Protein AF-A0AAF0K9I4-F1 (afdb_monomer_lite)

Structure (mmCIF, N/CA/C/O backbone):
data_AF-A0AAF0K9I4-F1
#
_entry.id   AF-A0AAF0K9I4-F1
#
loop_
_atom_site.group_PDB
_atom_site.id
_atom_site.type_symbol
_atom_site.label_atom_id
_atom_site.label_alt_id
_atom_site.label_comp_id
_atom_site.label_asym_id
_atom_site.label_entity_id
_atom_site.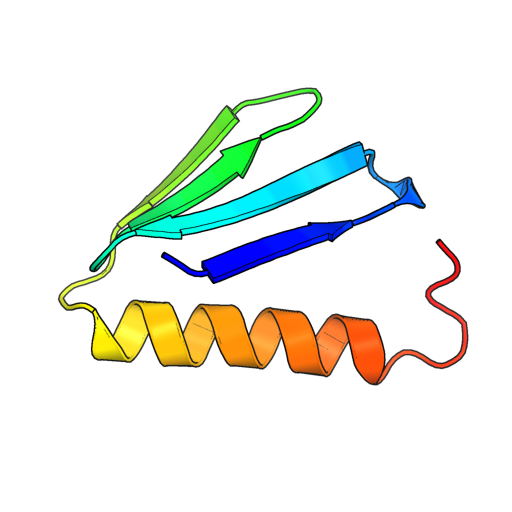label_seq_id
_atom_site.pdbx_PDB_ins_code
_atom_site.Cartn_x
_atom_site.Cartn_y
_atom_site.Cartn_z
_atom_site.occupancy
_atom_site.B_iso_or_equiv
_atom_site.auth_seq_id
_atom_site.auth_comp_id
_atom_site.auth_asym_id
_atom_site.auth_atom_id
_atom_site.pdbx_PDB_model_num
ATOM 1 N N . MET A 1 1 ? -5.447 -7.345 5.060 1.00 83.62 1 MET A N 1
ATOM 2 C CA . MET A 1 1 ? -4.074 -6.810 4.986 1.00 83.62 1 MET A CA 1
ATOM 3 C C . MET A 1 1 ? -3.600 -6.967 3.557 1.00 83.62 1 MET A C 1
ATOM 5 O O . MET A 1 1 ? -3.476 -8.100 3.099 1.00 83.62 1 MET A O 1
ATOM 9 N N . LYS A 1 2 ? -3.442 -5.849 2.847 1.00 91.25 2 LYS A N 1
ATOM 10 C CA . LYS A 1 2 ? -2.927 -5.801 1.471 1.00 91.25 2 LYS A CA 1
ATOM 11 C C . LYS A 1 2 ? -1.537 -5.169 1.497 1.00 91.25 2 LYS A C 1
ATOM 13 O O . LYS A 1 2 ? -1.312 -4.259 2.289 1.00 91.25 2 LYS A O 1
ATOM 18 N N . LEU A 1 3 ? -0.619 -5.642 0.658 1.00 92.81 3 LEU A N 1
ATOM 19 C CA . LEU A 1 3 ? 0.758 -5.152 0.619 1.00 92.81 3 LEU A CA 1
ATOM 20 C C . LEU A 1 3 ? 1.270 -5.114 -0.817 1.00 92.81 3 LEU A C 1
ATOM 22 O O . LEU A 1 3 ? 1.086 -6.076 -1.561 1.00 92.81 3 LEU A O 1
ATOM 26 N N . ILE A 1 4 ? 1.929 -4.017 -1.179 1.00 91.44 4 ILE A N 1
ATOM 27 C CA . ILE A 1 4 ? 2.660 -3.881 -2.438 1.00 91.44 4 ILE A CA 1
ATOM 28 C C . ILE A 1 4 ? 4.059 -3.330 -2.192 1.00 91.44 4 ILE A C 1
ATOM 30 O O . ILE A 1 4 ? 4.281 -2.538 -1.276 1.00 91.44 4 ILE A O 1
ATOM 34 N N . THR A 1 5 ? 4.991 -3.722 -3.055 1.00 88.31 5 THR A N 1
ATOM 35 C CA . THR A 1 5 ? 6.353 -3.188 -3.064 1.00 88.31 5 THR A CA 1
ATOM 36 C C . THR A 1 5 ? 6.571 -2.384 -4.331 1.00 88.31 5 THR A C 1
ATOM 38 O O . THR A 1 5 ? 6.433 -2.889 -5.444 1.00 88.31 5 THR A O 1
ATOM 41 N N . LEU A 1 6 ? 6.987 -1.139 -4.160 1.00 83.19 6 LEU A N 1
ATOM 42 C CA . LEU A 1 6 ? 7.382 -0.233 -5.223 1.00 83.19 6 LEU A CA 1
ATO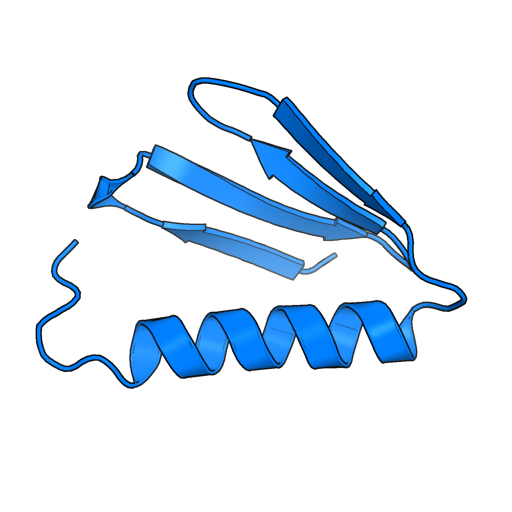M 43 C C . LEU A 1 6 ? 8.894 -0.379 -5.459 1.00 83.19 6 LEU A C 1
ATOM 45 O O . LEU A 1 6 ? 9.697 0.446 -5.034 1.00 83.19 6 LEU A O 1
ATOM 49 N N . GLY A 1 7 ? 9.281 -1.469 -6.126 1.00 70.50 7 GLY A N 1
ATOM 50 C CA . GLY A 1 7 ? 10.658 -1.873 -6.467 1.00 70.50 7 GLY A CA 1
ATOM 51 C C . GLY A 1 7 ? 11.752 -0.783 -6.581 1.00 70.50 7 GLY A C 1
ATOM 52 O O . GLY A 1 7 ? 12.740 -0.877 -5.865 1.00 70.50 7 GLY A O 1
ATOM 53 N N . ARG A 1 8 ? 11.614 0.256 -7.422 1.00 66.69 8 ARG A N 1
ATOM 54 C CA . ARG A 1 8 ? 12.648 1.296 -7.709 1.00 66.69 8 ARG A CA 1
ATOM 55 C C . ARG A 1 8 ? 12.769 2.299 -6.584 1.00 66.69 8 ARG A C 1
ATOM 57 O O . ARG A 1 8 ? 13.815 2.919 -6.447 1.00 66.69 8 ARG A O 1
ATOM 64 N N . THR A 1 9 ? 11.691 2.524 -5.832 1.00 75.25 9 THR A N 1
ATOM 65 C CA . THR A 1 9 ? 11.720 3.422 -4.673 1.00 75.25 9 THR A CA 1
ATOM 66 C C . THR A 1 9 ? 12.098 2.667 -3.403 1.00 75.25 9 THR A C 1
ATOM 68 O O . THR A 1 9 ? 12.416 3.301 -2.401 1.00 75.25 9 THR A O 1
ATOM 71 N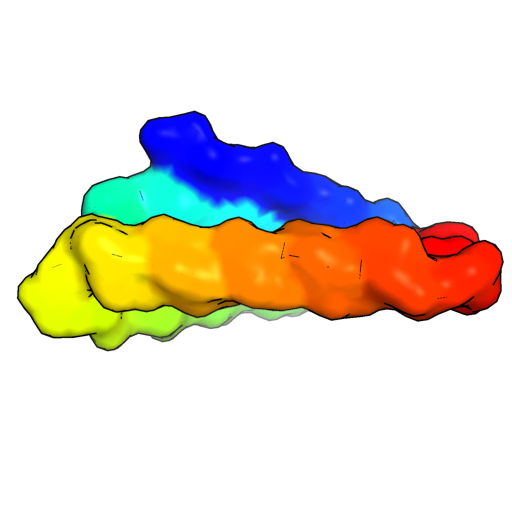 N . GLY A 1 10 ? 12.063 1.327 -3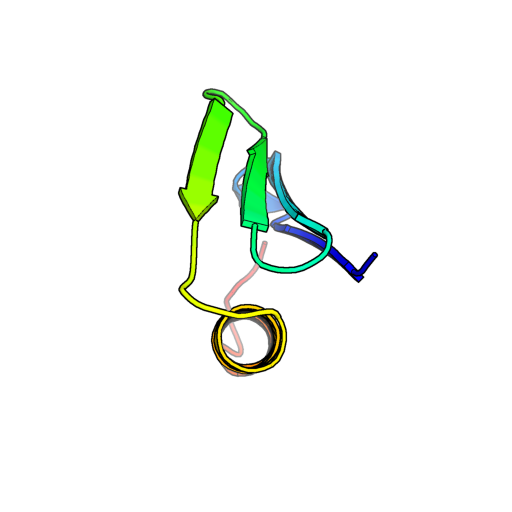.429 1.00 79.94 10 GLY A N 1
ATOM 72 C CA . GLY A 1 10 ? 12.216 0.495 -2.238 1.00 79.94 10 GLY A CA 1
ATOM 73 C C . GLY A 1 10 ? 11.093 0.710 -1.220 1.00 79.94 10 GLY A C 1
ATOM 74 O O . GLY A 1 10 ? 11.238 0.311 -0.068 1.00 79.94 10 GLY A O 1
ATOM 75 N N . MET A 1 11 ? 9.998 1.365 -1.627 1.00 87.19 11 MET A N 1
ATOM 76 C CA . MET A 1 11 ? 8.887 1.693 -0.745 1.00 87.19 11 MET A CA 1
ATOM 77 C C . MET A 1 11 ? 7.920 0.515 -0.671 1.00 87.19 11 MET A C 1
ATOM 79 O O . MET A 1 11 ? 7.514 -0.029 -1.695 1.00 87.19 11 MET A O 1
ATOM 83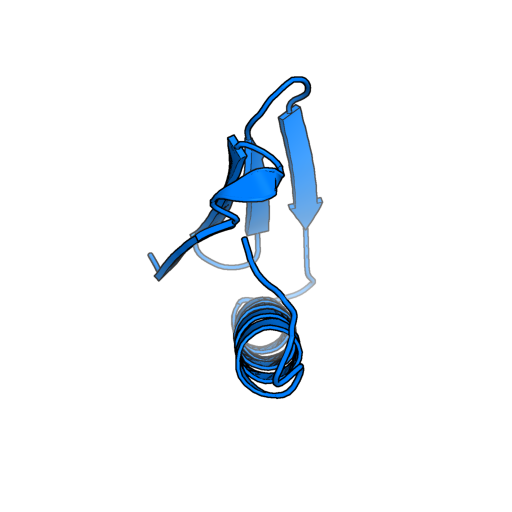 N N . ILE A 1 12 ? 7.528 0.132 0.532 1.00 92.38 12 ILE A N 1
ATOM 84 C CA . ILE A 1 12 ? 6.479 -0.851 0.783 1.00 92.38 12 ILE A CA 1
ATOM 85 C C . ILE A 1 12 ? 5.241 -0.083 1.219 1.00 92.38 12 ILE A C 1
ATOM 87 O O . ILE A 1 12 ? 5.325 0.801 2.068 1.00 92.38 12 ILE A O 1
ATOM 91 N N . VAL A 1 13 ? 4.095 -0.419 0.642 1.00 94.12 13 VAL A N 1
ATOM 92 C CA . VAL A 1 13 ? 2.809 0.162 1.019 1.00 94.12 13 VAL A CA 1
ATOM 93 C C . VAL A 1 13 ? 1.921 -0.950 1.545 1.00 94.12 13 VAL A C 1
ATOM 95 O O . VAL A 1 13 ? 1.707 -1.952 0.863 1.00 94.12 13 VAL A O 1
ATOM 98 N N . GLU A 1 14 ? 1.406 -0.779 2.756 1.00 96.88 14 GLU A N 1
ATOM 99 C CA . GLU A 1 14 ? 0.534 -1.736 3.432 1.00 96.88 14 GLU A CA 1
ATOM 100 C C . GLU A 1 14 ? -0.805 -1.081 3.761 1.00 96.88 14 GLU A C 1
ATOM 102 O O . GLU A 1 14 ? -0.836 0.013 4.315 1.00 96.88 14 GLU A O 1
ATOM 107 N N . GLN A 1 15 ? -1.912 -1.764 3.481 1.00 97.19 15 GLN A N 1
ATOM 108 C CA . GLN A 1 15 ? -3.232 -1.406 3.991 1.00 97.19 15 GLN A CA 1
ATOM 109 C C . GLN A 1 15 ? -3.661 -2.384 5.091 1.00 97.19 15 GLN A C 1
ATOM 111 O O . GLN A 1 15 ? -3.711 -3.605 4.896 1.00 97.19 15 GLN A O 1
ATOM 116 N N . SER A 1 16 ? -4.010 -1.821 6.248 1.00 97.62 16 SER A N 1
ATOM 117 C CA . SER A 1 16 ? -4.505 -2.528 7.427 1.00 97.62 16 SER A CA 1
ATOM 118 C C . SER A 1 16 ? -5.716 -1.789 8.000 1.00 97.62 16 SER A C 1
ATOM 120 O O . SER A 1 16 ? -5.596 -0.741 8.642 1.00 97.62 16 SER A O 1
ATOM 122 N N . GLY A 1 17 ? -6.913 -2.307 7.713 1.00 97.25 17 GLY A N 1
ATOM 123 C CA . GLY A 1 17 ? -8.167 -1.647 8.063 1.00 97.25 17 GLY A CA 1
ATOM 124 C C . GLY A 1 17 ? -8.259 -0.248 7.429 1.00 97.25 17 GLY A C 1
ATOM 125 O O . GLY A 1 17 ? -7.993 -0.094 6.237 1.00 97.25 17 GLY A O 1
ATOM 126 N N . PRO A 1 18 ? -8.596 0.805 8.195 1.00 97.88 18 PRO A N 1
ATOM 127 C CA . PRO A 1 18 ? -8.695 2.168 7.676 1.00 97.88 18 PRO A CA 1
ATOM 128 C C . PRO A 1 18 ? -7.338 2.886 7.561 1.00 97.88 18 PRO A C 1
ATOM 130 O O . PRO A 1 18 ? -7.316 4.110 7.446 1.00 97.88 18 PRO A O 1
ATOM 133 N N . VAL A 1 19 ? -6.204 2.187 7.668 1.00 98.12 19 VAL A N 1
ATOM 134 C CA . VAL A 1 19 ? -4.866 2.796 7.648 1.00 98.12 19 VAL A CA 1
ATOM 135 C C . VAL A 1 19 ? -4.061 2.260 6.472 1.00 98.12 19 VAL A C 1
ATOM 137 O O . VAL A 1 19 ? -4.031 1.053 6.242 1.00 98.12 19 VAL A O 1
ATOM 140 N N . ILE A 1 20 ? -3.384 3.164 5.764 1.00 97.75 20 ILE A N 1
ATOM 141 C CA . ILE A 1 20 ? -2.333 2.839 4.801 1.00 97.75 20 ILE A CA 1
ATOM 142 C C . ILE A 1 20 ? -1.001 3.314 5.378 1.00 97.75 20 ILE A C 1
ATOM 144 O O . ILE A 1 20 ? -0.861 4.489 5.713 1.00 97.75 20 ILE A O 1
ATOM 148 N N . SER A 1 21 ? -0.037 2.411 5.491 1.00 97.06 21 SER A N 1
ATOM 149 C CA . SER A 1 21 ? 1.323 2.691 5.941 1.00 97.06 21 SER A CA 1
ATOM 150 C C . SER A 1 21 ? 2.287 2.614 4.763 1.00 97.06 21 SER A C 1
ATOM 152 O O . SER A 1 21 ? 2.181 1.721 3.923 1.00 97.06 21 SER A O 1
ATOM 154 N N . PHE A 1 22 ? 3.243 3.531 4.730 1.00 94.50 22 PHE A N 1
ATOM 155 C CA . PHE A 1 22 ? 4.333 3.589 3.767 1.00 94.50 22 PHE A CA 1
ATOM 156 C C . PHE A 1 22 ? 5.634 3.356 4.528 1.00 94.50 22 PHE A C 1
ATOM 158 O O . PHE A 1 22 ? 5.896 4.035 5.518 1.00 94.50 22 PHE A O 1
ATOM 165 N N . TYR A 1 23 ? 6.436 2.403 4.072 1.00 93.06 23 TYR A N 1
ATOM 166 C CA . TYR A 1 23 ? 7.726 2.045 4.655 1.00 93.06 23 TYR A CA 1
ATOM 167 C C . TYR A 1 23 ? 8.816 2.198 3.598 1.00 93.06 23 TYR A C 1
ATOM 169 O O . TYR A 1 23 ? 8.594 1.864 2.439 1.00 93.06 23 TYR A O 1
ATOM 177 N N . GLY A 1 24 ? 10.004 2.662 3.975 1.00 88.00 24 GLY A N 1
ATOM 178 C CA . GLY A 1 24 ? 11.122 2.856 3.052 1.00 88.00 24 GLY A CA 1
ATOM 179 C C . GLY A 1 24 ? 12.257 3.627 3.716 1.00 88.00 24 GLY A C 1
ATOM 180 O O . GLY A 1 24 ? 12.632 3.333 4.848 1.00 88.00 24 GLY A O 1
ATOM 181 N N . SER A 1 25 ? 12.786 4.649 3.037 1.00 84.94 25 SER A N 1
ATOM 182 C CA . SER A 1 25 ? 13.737 5.596 3.644 1.00 84.94 25 SER A CA 1
ATOM 183 C C . SER A 1 25 ? 13.108 6.470 4.737 1.00 84.94 25 SER A C 1
ATOM 185 O O . SER A 1 25 ? 13.825 7.054 5.547 1.00 84.94 25 SER A O 1
ATOM 187 N N . TYR A 1 26 ? 11.778 6.541 4.768 1.00 82.38 26 TYR A N 1
ATOM 188 C CA . TYR A 1 26 ? 10.979 7.116 5.840 1.00 82.38 26 TYR A CA 1
ATOM 189 C C . TYR A 1 26 ? 9.708 6.282 6.032 1.00 82.38 26 TYR A C 1
ATOM 191 O O . TYR A 1 26 ? 9.295 5.549 5.130 1.00 82.38 26 TYR A O 1
ATOM 199 N N . GLU A 1 27 ? 9.108 6.393 7.215 1.00 91.62 27 GLU A N 1
ATOM 200 C CA . GLU A 1 27 ? 7.801 5.811 7.509 1.00 91.62 27 GLU A CA 1
ATOM 201 C C . GLU A 1 27 ? 6.745 6.912 7.563 1.00 91.62 27 GLU A C 1
ATOM 203 O O . GLU A 1 27 ? 6.937 7.919 8.246 1.00 91.62 27 GLU A O 1
ATOM 208 N N . ASP A 1 28 ? 5.623 6.708 6.877 1.00 94.38 28 ASP A N 1
ATOM 209 C CA . ASP A 1 28 ? 4.462 7.598 6.941 1.00 94.38 28 ASP A CA 1
ATOM 210 C C . ASP A 1 28 ? 3.159 6.793 6.969 1.00 94.38 28 ASP A C 1
ATOM 212 O O . ASP A 1 28 ? 3.128 5.616 6.598 1.00 94.38 28 ASP A O 1
ATOM 216 N N . ARG A 1 29 ? 2.071 7.393 7.460 1.00 96.38 29 ARG A N 1
ATOM 217 C CA . ARG A 1 29 ? 0.771 6.730 7.596 1.00 96.38 29 ARG A CA 1
ATOM 218 C C . ARG A 1 29 ? -0.378 7.663 7.256 1.00 96.38 29 ARG A C 1
ATOM 220 O O . ARG A 1 29 ? -0.527 8.743 7.820 1.00 96.38 29 ARG A O 1
ATOM 227 N N . MET A 1 30 ? -1.282 7.162 6.426 1.00 97.00 30 MET A N 1
ATOM 228 C CA . MET A 1 30 ? -2.557 7.790 6.110 1.00 97.00 30 MET A CA 1
ATOM 229 C C . MET A 1 30 ? -3.693 7.053 6.814 1.00 97.00 30 MET A C 1
ATOM 231 O O . MET A 1 30 ? -3.874 5.850 6.633 1.00 97.00 30 MET A O 1
ATOM 235 N N . LYS A 1 31 ? -4.488 7.781 7.604 1.00 97.94 31 LYS A N 1
ATOM 236 C CA . LYS A 1 31 ? -5.680 7.249 8.273 1.00 97.94 31 LYS A CA 1
ATOM 237 C C . LYS A 1 31 ? -6.945 7.771 7.604 1.00 97.94 31 LYS A C 1
ATOM 239 O O . LYS A 1 31 ? -7.156 8.976 7.512 1.00 97.94 31 LYS A O 1
ATOM 244 N N . PHE A 1 32 ? -7.804 6.849 7.204 1.00 97.69 32 PHE A N 1
ATOM 245 C CA . PHE A 1 32 ? -9.081 7.110 6.560 1.00 97.69 32 PHE A CA 1
ATOM 246 C C . PHE A 1 32 ? -10.238 6.994 7.555 1.00 97.69 32 PHE A C 1
ATOM 248 O O . PHE A 1 32 ? -10.098 6.461 8.658 1.00 97.69 32 PHE A O 1
ATOM 255 N N . GLN A 1 33 ? -11.408 7.493 7.154 1.00 98.06 33 GLN A N 1
ATOM 256 C CA . GLN A 1 33 ? -12.624 7.419 7.967 1.00 98.06 33 GLN A CA 1
ATOM 257 C C . GLN A 1 33 ? -13.117 5.974 8.148 1.00 98.06 33 GLN A C 1
ATOM 259 O O . GLN A 1 33 ? -13.696 5.646 9.181 1.00 98.06 33 GLN A O 1
ATOM 264 N N . ASN A 1 34 ? -12.909 5.119 7.146 1.00 97.69 34 ASN A N 1
ATOM 265 C CA . ASN A 1 34 ? -13.276 3.708 7.167 1.00 97.69 34 ASN A CA 1
ATOM 266 C C . ASN A 1 34 ? -12.367 2.898 6.228 1.00 97.69 34 ASN A C 1
ATOM 268 O O . ASN A 1 34 ? -11.602 3.463 5.444 1.00 97.69 34 ASN A O 1
ATOM 272 N N . GLU A 1 35 ? -12.455 1.574 6.334 1.00 97.62 35 GLU A N 1
ATOM 273 C CA . GLU A 1 35 ? -11.660 0.636 5.538 1.00 97.62 35 GLU A CA 1
ATOM 274 C C . GLU A 1 35 ? -11.973 0.714 4.042 1.00 97.62 35 GLU A C 1
ATOM 276 O O . GLU A 1 35 ? -11.044 0.734 3.246 1.00 97.62 35 GLU A O 1
ATOM 281 N N . ALA A 1 36 ? -13.240 0.881 3.652 1.00 97.62 36 ALA A N 1
ATOM 282 C CA . ALA A 1 36 ? -13.624 0.957 2.240 1.00 97.62 36 ALA A CA 1
ATOM 283 C C . ALA A 1 36 ? -12.938 2.123 1.500 1.00 97.62 36 ALA A C 1
ATOM 285 O O . ALA A 1 36 ? -12.509 1.976 0.358 1.00 97.62 36 ALA A O 1
ATOM 286 N N . LEU A 1 37 ? -12.783 3.282 2.150 1.00 97.94 37 LEU A N 1
ATOM 287 C CA . LEU A 1 37 ? -12.040 4.409 1.576 1.00 97.94 37 LEU A CA 1
ATOM 288 C C . LEU A 1 37 ? -10.541 4.115 1.452 1.00 97.94 37 LEU A C 1
ATOM 290 O O . LEU A 1 37 ? -9.936 4.496 0.451 1.00 97.94 37 LEU A O 1
ATOM 294 N N . ALA A 1 38 ? -9.951 3.440 2.443 1.00 97.81 38 ALA A N 1
ATOM 295 C CA . ALA A 1 38 ? -8.557 3.010 2.370 1.00 97.81 38 ALA A CA 1
ATOM 296 C C . ALA A 1 38 ? -8.354 1.991 1.236 1.00 97.81 38 ALA A C 1
ATOM 298 O O . ALA A 1 38 ? -7.385 2.095 0.490 1.00 97.81 38 ALA A O 1
ATOM 299 N N . GLU A 1 39 ? -9.287 1.055 1.050 1.00 96.94 39 GLU A N 1
ATOM 300 C CA . GLU A 1 39 ? -9.249 0.077 -0.040 1.00 96.94 39 GLU A CA 1
ATOM 301 C C . GLU A 1 39 ? -9.328 0.737 -1.415 1.00 96.94 39 GLU A C 1
ATOM 303 O O . GLU A 1 39 ? -8.485 0.449 -2.259 1.00 96.94 39 GLU A O 1
ATOM 308 N N . ILE A 1 40 ? -10.266 1.669 -1.631 1.00 96.75 40 ILE A N 1
ATOM 309 C CA . ILE A 1 40 ? -10.372 2.411 -2.900 1.00 96.75 40 ILE A CA 1
ATOM 310 C C . ILE A 1 40 ? -9.058 3.126 -3.215 1.00 96.75 40 ILE A C 1
ATOM 312 O O . ILE A 1 40 ? -8.585 3.098 -4.352 1.00 96.75 40 ILE A O 1
ATOM 316 N N . TRP A 1 41 ? -8.460 3.772 -2.213 1.00 96.25 41 TRP A N 1
ATOM 317 C CA . TRP A 1 41 ? -7.213 4.503 -2.397 1.00 96.25 41 TRP A CA 1
ATOM 318 C C . TRP A 1 41 ? -6.049 3.558 -2.712 1.00 96.25 41 TRP A C 1
ATOM 320 O O . TRP A 1 41 ? -5.294 3.801 -3.652 1.00 96.25 41 TRP A O 1
ATOM 330 N N . PHE A 1 42 ? -5.936 2.455 -1.968 1.00 94.94 42 PHE A N 1
ATOM 331 C CA . PHE A 1 42 ? -4.910 1.437 -2.178 1.00 94.94 42 PHE A CA 1
ATOM 332 C C . PHE A 1 42 ? -5.021 0.802 -3.569 1.00 94.94 42 PHE A C 1
ATOM 334 O O . PHE A 1 42 ? -4.037 0.748 -4.299 1.00 94.94 42 PHE A O 1
ATOM 341 N N . ASP A 1 43 ? -6.218 0.386 -3.975 1.00 94.25 43 ASP A N 1
ATOM 342 C CA . ASP A 1 43 ? -6.440 -0.242 -5.279 1.00 94.25 43 ASP A CA 1
ATOM 343 C C . ASP A 1 43 ? -6.210 0.765 -6.423 1.00 94.25 43 ASP A C 1
ATOM 345 O O . ASP A 1 43 ? -5.665 0.412 -7.468 1.00 94.25 43 ASP A O 1
ATOM 349 N N . THR A 1 44 ? -6.539 2.047 -6.219 1.00 93.31 44 THR A N 1
ATOM 350 C CA . THR A 1 44 ? -6.195 3.120 -7.171 1.00 93.31 44 THR A CA 1
ATOM 351 C C . THR A 1 44 ? -4.683 3.276 -7.316 1.00 93.31 44 THR A C 1
ATOM 353 O O . THR A 1 44 ? -4.194 3.403 -8.437 1.00 93.31 44 THR A O 1
ATOM 356 N N . LEU A 1 45 ? -3.933 3.239 -6.211 1.00 89.88 45 LEU A N 1
ATOM 357 C CA . LEU A 1 45 ? -2.472 3.283 -6.242 1.00 89.88 45 LEU A CA 1
ATOM 358 C C . LEU A 1 45 ? -1.903 2.106 -7.047 1.00 89.88 45 LEU A C 1
ATOM 360 O O . LEU A 1 45 ? -1.083 2.336 -7.931 1.00 89.88 45 LEU A O 1
ATOM 364 N N . VAL A 1 46 ? -2.373 0.879 -6.788 1.00 88.25 46 VAL A N 1
ATOM 365 C CA . VAL A 1 46 ? -1.973 -0.329 -7.536 1.00 88.25 46 VAL A CA 1
ATOM 366 C C . VAL A 1 46 ? -2.229 -0.153 -9.030 1.00 88.25 46 VAL A C 1
ATOM 368 O O . VAL A 1 46 ? -1.308 -0.283 -9.832 1.00 88.25 46 VAL A O 1
ATOM 371 N N . ASN A 1 47 ? -3.450 0.242 -9.398 1.00 87.44 47 ASN A N 1
ATOM 372 C CA . ASN A 1 47 ? -3.825 0.450 -10.794 1.00 87.44 47 ASN A CA 1
ATOM 373 C C . ASN A 1 47 ? -2.959 1.516 -11.478 1.00 87.44 47 ASN A C 1
ATOM 375 O O . ASN A 1 47 ? -2.626 1.369 -12.650 1.00 87.44 47 ASN A O 1
ATOM 379 N N . LEU A 1 48 ? -2.590 2.590 -10.772 1.00 86.06 48 LEU A N 1
ATOM 380 C CA . LEU A 1 48 ? -1.712 3.628 -11.315 1.00 86.06 48 LEU A CA 1
ATOM 381 C C . LEU A 1 48 ? -0.302 3.103 -11.579 1.00 86.06 48 LEU A C 1
ATOM 383 O O . LEU A 1 48 ? 0.278 3.440 -12.605 1.00 86.06 48 LEU A O 1
ATOM 387 N N . ILE A 1 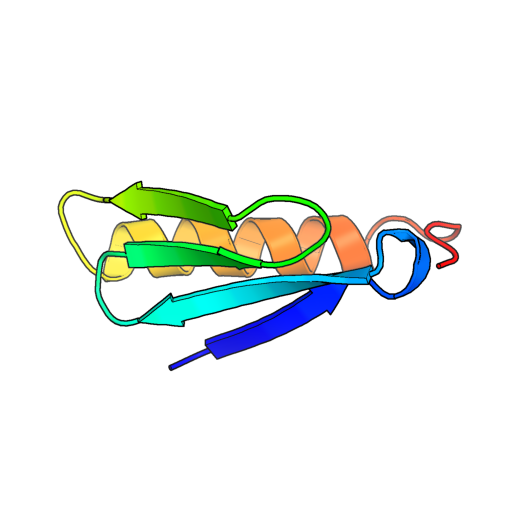49 ? 0.244 2.286 -10.680 1.00 81.44 49 ILE A N 1
ATOM 388 C CA . ILE A 1 49 ? 1.569 1.681 -10.857 1.00 81.44 49 ILE A CA 1
ATOM 389 C C . ILE A 1 49 ? 1.558 0.733 -12.059 1.00 81.44 49 ILE A C 1
ATOM 391 O O . ILE A 1 49 ? 2.440 0.824 -12.909 1.00 81.44 49 ILE A O 1
ATOM 395 N N . ASP A 1 50 ? 0.532 -0.114 -12.160 1.00 78.12 50 ASP A N 1
ATOM 396 C CA . ASP A 1 50 ? 0.390 -1.096 -13.239 1.00 78.12 50 ASP A CA 1
ATOM 397 C C . ASP A 1 50 ? 0.113 -0.441 -14.604 1.00 78.12 50 ASP A C 1
ATOM 399 O O . ASP A 1 50 ? 0.520 -0.956 -15.645 1.00 78.12 50 ASP A O 1
ATOM 403 N N . ALA A 1 51 ? -0.575 0.706 -14.620 1.00 79.69 51 ALA A N 1
ATOM 404 C CA . ALA A 1 51 ? -0.951 1.407 -15.847 1.00 79.69 51 ALA A CA 1
ATOM 405 C C . ALA A 1 51 ? 0.191 2.198 -16.495 1.00 79.69 51 ALA A C 1
ATOM 407 O O . ALA A 1 51 ? 0.041 2.638 -17.636 1.00 79.69 51 ALA A O 1
ATOM 408 N N . ILE A 1 52 ? 1.312 2.419 -15.805 1.00 73.38 52 ILE A N 1
ATOM 409 C CA . ILE A 1 52 ? 2.444 3.155 -16.366 1.00 73.38 52 ILE A CA 1
ATOM 410 C C . ILE A 1 52 ? 3.365 2.135 -17.072 1.00 73.38 52 ILE A C 1
ATOM 412 O O . ILE A 1 52 ? 4.125 1.435 -16.401 1.00 73.38 52 ILE A O 1
ATOM 416 N N . PRO A 1 53 ? 3.362 2.062 -18.424 1.00 58.31 53 PRO A N 1
ATOM 417 C CA . PRO A 1 53 ? 4.016 0.982 -19.183 1.00 58.31 53 PRO A CA 1
ATOM 418 C C . PRO A 1 53 ? 5.543 0.949 -19.012 1.00 58.31 53 PRO A C 1
ATOM 420 O O . PRO A 1 53 ? 6.183 -0.069 -19.261 1.00 58.31 53 PRO A O 1
ATOM 423 N N . ASP A 1 54 ? 6.110 2.075 -18.569 1.00 54.06 54 ASP A N 1
ATOM 424 C CA . ASP A 1 54 ? 7.528 2.293 -18.293 1.00 54.06 54 ASP A CA 1
ATOM 425 C C . ASP A 1 54 ? 7.796 2.715 -16.841 1.00 54.06 54 ASP A C 1
ATOM 427 O O . ASP A 1 54 ? 8.883 3.213 -16.537 1.00 54.06 54 ASP A O 1
ATOM 431 N N . PHE A 1 55 ? 6.889 2.428 -15.896 1.00 50.94 55 PHE A N 1
ATOM 432 C CA . PHE A 1 55 ? 7.245 2.386 -14.469 1.00 50.94 55 PHE A CA 1
ATOM 433 C C . PHE A 1 55 ? 8.006 1.095 -14.188 1.00 50.94 55 PHE A C 1
ATOM 435 O O . PHE A 1 55 ? 7.751 0.338 -13.261 1.00 50.94 55 PHE A O 1
ATOM 442 N N . LYS A 1 56 ? 9.046 0.888 -14.991 1.00 43.88 56 LYS A N 1
ATOM 443 C CA . LYS A 1 56 ? 10.290 0.408 -14.442 1.00 43.88 56 LYS A CA 1
ATOM 444 C C . LYS A 1 56 ? 10.587 1.457 -13.351 1.00 43.88 56 LYS A C 1
ATOM 446 O O . LYS A 1 56 ? 10.587 2.651 -13.629 1.00 43.88 56 LYS A O 1
ATOM 451 N N . LEU A 1 57 ? 10.716 1.160 -12.073 1.00 45.47 57 LEU A N 1
ATOM 452 C CA . LEU A 1 57 ? 11.003 -0.112 -11.460 1.00 45.47 57 LEU A CA 1
ATOM 453 C C . LEU A 1 57 ? 12.523 -0.398 -11.490 1.00 45.47 57 LEU A C 1
ATOM 455 O O . LEU A 1 57 ? 13.004 -0.603 -12.624 1.00 45.47 57 LEU A O 1
#

Organism: Latilactobacillus sakei (NCBI:txid1599)

Radius of gyration: 11.45 Å; chains: 1; bounding box: 27×15×28 Å

Secondary structure (DSSP, 8-state):
-EEEEETTTTEEEEEETTEEEEESSS-EEEE-SSHHHHHHHHHHHHHHHHH-TT---

Foldseek 3Di:
DDWDALVVQRWIWDQDWQKIWIDHPDIDMDGHPTRVVVVVVVVVVVCVCVVPPPSPD

Sequence (57 aa):
MKLITLGRTGMIVEQSGPVISFYGSYEDRMKFQNEALAEIWFDTLVNLIDAIPDFKL

pLDDT: mean 87.2, std 13.78, range [43.88, 98.12]